Protein AF-A0A8T7GM22-F1 (afdb_monomer)

pLDDT: mean 92.5, std 7.76, range [63.28, 98.75]

Radius of gyration: 15.02 Å; Cα contacts (8 Å, |Δi|>4): 328; chains: 1; bounding box: 38×29×43 Å

Sequence (137 aa):
MEGIWYNELGSKMIIDSINDGQIIGNYETTVGSAQGLYTLSGRTEKNVKSQENQSIGWVVVWDNEITNNNCVTSWSGQLQEIEGEEVIHAYWMLTIETVPGSNWKSTLIGYDTFKRTIPTASVINKHVNSRSVSHPL

Foldseek 3Di:
DAAWKAWLLQKIWHFPDQDQQKTWTWIGGPDADQDDIWTKIWGKDNDDPDPFKIWIKIKTQSDDPPDHQQKMKIWTWMWGQDPNFTKTKTKMWIAHDDDPPCRVPRIDIDIIMMGPDGHDPVSNVVDVVPDDDRDHD

Structure (mmCIF, N/CA/C/O backbone):
data_AF-A0A8T7GM22-F1
#
_entry.id   AF-A0A8T7GM22-F1
#
loop_
_atom_site.group_PDB
_atom_site.id
_atom_site.type_symbol
_atom_site.label_atom_id
_atom_site.label_alt_id
_atom_site.label_comp_id
_atom_site.label_asym_id
_atom_site.label_entity_id
_atom_site.label_seq_id
_atom_site.pdbx_PDB_ins_code
_atom_site.Cartn_x
_atom_site.Cartn_y
_atom_site.Cartn_z
_atom_site.occupancy
_atom_site.B_iso_or_equiv
_atom_site.auth_seq_id
_atom_site.auth_comp_id
_atom_site.auth_asym_id
_atom_site.auth_atom_id
_atom_site.pdbx_PDB_model_num
ATOM 1 N N . MET A 1 1 ? -12.485 3.597 9.191 1.00 89.19 1 MET A N 1
ATOM 2 C CA . MET A 1 1 ? -11.609 3.245 8.046 1.00 89.19 1 MET A CA 1
ATOM 3 C C . MET A 1 1 ? -11.512 4.326 6.962 1.00 89.19 1 MET A C 1
ATOM 5 O O . MET A 1 1 ? -10.388 4.608 6.574 1.00 89.19 1 MET A O 1
ATOM 9 N N . GLU A 1 2 ? -12.596 4.951 6.477 1.00 95.56 2 GLU A N 1
ATOM 10 C CA . GLU A 1 2 ? -12.488 6.089 5.528 1.00 95.56 2 GLU A CA 1
ATOM 11 C C . GLU A 1 2 ? -11.578 7.216 6.053 1.00 95.56 2 GLU A C 1
ATOM 13 O O . GLU A 1 2 ? -11.359 7.342 7.268 1.00 95.56 2 GLU A O 1
ATOM 18 N N . GLY A 1 3 ? -11.022 8.012 5.138 1.00 97.25 3 GLY A N 1
ATOM 19 C CA . GLY A 1 3 ? -10.100 9.108 5.432 1.00 97.25 3 GLY A CA 1
ATOM 20 C C . GLY A 1 3 ? -8.633 8.779 5.149 1.00 97.25 3 GLY A C 1
ATOM 21 O O . GLY A 1 3 ? -8.307 7.845 4.417 1.00 97.25 3 GLY A O 1
ATOM 22 N N . ILE A 1 4 ? -7.740 9.584 5.728 1.00 98.12 4 ILE A N 1
ATOM 23 C CA . ILE A 1 4 ? -6.300 9.526 5.456 1.00 98.12 4 ILE A CA 1
ATOM 24 C C . ILE A 1 4 ? -5.602 8.583 6.440 1.00 98.12 4 ILE A C 1
ATOM 26 O O . ILE A 1 4 ? -5.920 8.544 7.634 1.00 98.12 4 ILE A O 1
ATOM 30 N N . TRP A 1 5 ? -4.630 7.855 5.909 1.00 98.19 5 TRP A N 1
ATOM 31 C CA . TRP A 1 5 ? -3.730 6.950 6.598 1.00 98.19 5 TRP A CA 1
ATOM 32 C C . TRP A 1 5 ? -2.299 7.203 6.137 1.00 98.19 5 TRP A C 1
ATOM 34 O O . TRP A 1 5 ? -2.064 7.452 4.959 1.00 98.19 5 TRP A O 1
ATOM 44 N N . TYR A 1 6 ? -1.343 7.095 7.048 1.00 97.38 6 TYR A N 1
ATOM 45 C CA . TYR A 1 6 ? 0.077 7.274 6.778 1.00 97.38 6 TYR A CA 1
ATOM 46 C C . TYR A 1 6 ? 0.824 6.005 7.151 1.00 97.38 6 TYR A C 1
ATOM 48 O O . TYR A 1 6 ? 0.654 5.535 8.277 1.00 97.38 6 TYR A O 1
ATOM 56 N N . ASN A 1 7 ? 1.649 5.469 6.250 1.00 95.50 7 ASN A N 1
ATOM 57 C CA . ASN A 1 7 ? 2.599 4.423 6.637 1.00 95.50 7 ASN A CA 1
ATOM 58 C C . ASN A 1 7 ? 3.826 5.016 7.342 1.00 95.50 7 ASN A C 1
ATOM 60 O O . ASN A 1 7 ? 4.018 6.233 7.381 1.00 95.50 7 ASN A O 1
ATOM 64 N N . GLU A 1 8 ? 4.694 4.157 7.871 1.00 93.31 8 GLU A N 1
ATOM 65 C CA . GLU A 1 8 ? 5.921 4.564 8.562 1.00 93.31 8 GLU A CA 1
ATOM 66 C C . GLU A 1 8 ? 6.936 5.303 7.669 1.00 93.31 8 GLU A C 1
ATOM 68 O O . GLU A 1 8 ? 7.852 5.943 8.189 1.00 93.31 8 GLU A O 1
ATOM 73 N N . LEU A 1 9 ? 6.774 5.232 6.342 1.00 91.88 9 LEU A N 1
ATOM 74 C CA . LEU A 1 9 ? 7.606 5.910 5.343 1.00 91.88 9 LEU A CA 1
ATOM 75 C C . LEU A 1 9 ? 7.069 7.306 4.981 1.00 91.88 9 LEU A C 1
ATOM 77 O O . LEU A 1 9 ? 7.700 8.021 4.206 1.00 91.88 9 LEU A O 1
ATOM 81 N N . GLY A 1 10 ? 5.913 7.699 5.527 1.00 92.06 10 GLY A N 1
ATOM 82 C CA . GLY A 1 10 ? 5.252 8.973 5.232 1.00 92.06 10 GLY A CA 1
ATOM 83 C C . GLY A 1 10 ? 4.362 8.961 3.986 1.00 92.06 10 GLY A C 1
ATOM 84 O O . GLY A 1 10 ? 3.771 9.992 3.663 1.00 92.06 10 GLY A O 1
ATOM 85 N N . SER A 1 11 ? 4.213 7.811 3.320 1.00 94.50 11 SER A N 1
ATOM 86 C CA . SER A 1 11 ? 3.262 7.652 2.214 1.00 94.50 11 SER A CA 1
ATOM 87 C C . SER A 1 11 ? 1.828 7.749 2.730 1.00 94.50 11 SER A C 1
ATOM 89 O O . SER A 1 11 ? 1.527 7.274 3.828 1.00 94.50 11 SER A O 1
ATOM 91 N N . LYS A 1 12 ? 0.944 8.350 1.933 1.00 96.62 12 LYS A N 1
ATOM 92 C CA . LYS A 1 12 ? -0.464 8.576 2.255 1.00 96.62 12 LYS A CA 1
ATOM 93 C C . LYS A 1 12 ? -1.359 7.616 1.487 1.00 96.62 12 LYS A C 1
ATOM 95 O O . LYS A 1 12 ? -1.358 7.594 0.261 1.00 96.62 12 LYS A O 1
ATOM 100 N N . MET A 1 13 ? -2.195 6.897 2.216 1.00 97.94 13 MET A N 1
ATOM 101 C CA . MET A 1 13 ? -3.349 6.188 1.684 1.00 97.94 13 MET A CA 1
ATOM 102 C C . MET A 1 13 ? -4.602 7.005 2.005 1.00 97.94 13 MET A C 1
ATOM 104 O O . MET A 1 13 ? -4.891 7.285 3.168 1.00 97.94 13 MET A O 1
ATOM 108 N N . ILE A 1 14 ? -5.342 7.397 0.976 1.00 98.38 14 ILE A N 1
ATOM 109 C CA . ILE A 1 14 ? -6.555 8.207 1.075 1.00 98.38 14 ILE A CA 1
ATOM 110 C C . ILE A 1 14 ? -7.718 7.308 0.673 1.00 98.38 14 ILE A C 1
ATOM 112 O O . ILE A 1 14 ? -7.850 6.956 -0.495 1.00 98.38 14 ILE A O 1
ATOM 116 N N . ILE A 1 15 ? -8.534 6.896 1.641 1.00 98.25 15 ILE A N 1
ATOM 117 C CA . ILE A 1 15 ? -9.737 6.103 1.379 1.00 98.25 15 ILE A CA 1
ATOM 118 C C . ILE A 1 15 ? -10.910 7.070 1.237 1.00 98.25 15 ILE A C 1
ATOM 120 O O . ILE A 1 15 ? -11.402 7.590 2.242 1.00 98.25 15 ILE A O 1
ATOM 124 N N . ASP A 1 16 ? -11.334 7.296 -0.006 1.00 98.00 16 ASP A N 1
ATOM 125 C CA . ASP A 1 16 ? -12.390 8.252 -0.353 1.00 98.00 16 ASP A CA 1
ATOM 126 C C . ASP A 1 16 ? -13.780 7.700 -0.036 1.00 98.00 16 ASP A C 1
ATOM 128 O O . ASP A 1 16 ? -14.653 8.438 0.414 1.00 98.00 16 ASP A O 1
ATOM 132 N N . SER A 1 17 ? -13.999 6.402 -0.272 1.00 96.88 17 SER A N 1
ATOM 133 C CA . SER A 1 17 ? -15.270 5.761 0.068 1.00 96.88 17 SER A CA 1
ATOM 134 C C . SER A 1 17 ? -15.153 4.259 0.297 1.00 96.88 17 SER A C 1
ATOM 136 O O . SER A 1 17 ? -14.317 3.577 -0.313 1.00 96.88 17 SER A O 1
ATOM 138 N N . ILE A 1 18 ? -16.039 3.743 1.151 1.00 95.88 18 ILE A N 1
ATOM 139 C CA . ILE A 1 18 ? -16.267 2.313 1.350 1.00 95.88 18 ILE A CA 1
ATOM 140 C C . ILE A 1 18 ? -17.738 1.980 1.097 1.00 95.88 18 ILE A C 1
ATOM 142 O O . ILE A 1 18 ? -18.599 2.203 1.944 1.00 95.88 18 ILE A O 1
ATOM 146 N N . ASN A 1 19 ? -18.027 1.371 -0.053 1.00 95.06 19 ASN A N 1
ATOM 147 C CA . ASN A 1 19 ? -19.389 1.014 -0.458 1.00 95.06 19 ASN A CA 1
ATOM 148 C C . ASN A 1 19 ? -19.507 -0.494 -0.662 1.00 95.06 19 ASN A C 1
ATOM 150 O O . ASN A 1 19 ? -18.824 -1.067 -1.503 1.00 95.06 19 ASN A O 1
ATOM 154 N N . ASP A 1 20 ? -20.364 -1.161 0.112 1.00 94.00 20 ASP A N 1
ATOM 155 C CA . ASP A 1 20 ? -20.558 -2.619 0.027 1.00 94.00 20 ASP A CA 1
ATOM 156 C C . ASP A 1 20 ? -19.241 -3.427 0.129 1.00 94.00 20 ASP A C 1
ATOM 158 O O . ASP A 1 20 ? -18.977 -4.384 -0.611 1.00 94.00 20 ASP A O 1
ATOM 162 N N . GLY A 1 21 ? -18.360 -2.978 1.028 1.00 94.31 21 GLY A N 1
ATOM 163 C CA . GLY A 1 21 ? -17.014 -3.520 1.209 1.00 94.31 21 GLY A CA 1
ATOM 164 C C . GLY A 1 21 ? -16.037 -3.194 0.075 1.00 94.31 21 GLY A C 1
ATOM 165 O O . GLY A 1 21 ? -14.927 -3.709 0.099 1.00 94.31 21 GLY A O 1
ATOM 166 N N . GLN A 1 22 ? -16.407 -2.390 -0.926 1.00 97.81 22 GLN A N 1
ATOM 167 C CA . GLN A 1 22 ? -15.497 -1.891 -1.959 1.00 97.81 22 GLN A CA 1
ATOM 168 C C . GLN A 1 22 ? -14.776 -0.658 -1.448 1.00 97.81 22 GLN A C 1
ATOM 170 O O . GLN A 1 22 ? -15.430 0.287 -1.026 1.00 97.81 22 GLN A O 1
ATOM 175 N N . ILE A 1 23 ? -13.451 -0.663 -1.533 1.00 98.19 23 ILE A N 1
ATOM 176 C CA . ILE A 1 23 ? -12.612 0.488 -1.217 1.00 98.19 23 ILE A CA 1
ATOM 177 C C . ILE A 1 23 ? -12.247 1.179 -2.525 1.00 98.19 23 ILE A C 1
ATOM 179 O O . ILE A 1 23 ? -11.748 0.534 -3.454 1.00 98.19 23 ILE A O 1
ATOM 183 N N . ILE A 1 24 ? -12.483 2.484 -2.575 1.00 98.38 24 ILE A N 1
ATOM 184 C CA . ILE A 1 24 ? -12.024 3.370 -3.643 1.00 98.38 24 ILE A CA 1
ATOM 185 C C . ILE A 1 24 ? -11.268 4.514 -2.985 1.00 98.38 24 ILE A C 1
ATOM 187 O O . ILE A 1 24 ? -11.7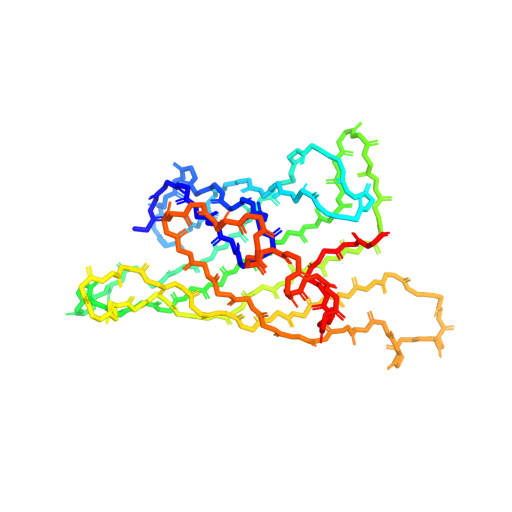12 5.066 -1.974 1.00 98.38 24 ILE A O 1
ATOM 191 N N . GLY A 1 25 ? -10.119 4.851 -3.550 1.00 98.38 25 GLY A N 1
ATOM 192 C CA . GLY A 1 25 ? -9.282 5.897 -3.011 1.00 98.38 25 GLY A CA 1
ATOM 193 C C . GLY A 1 25 ? -8.086 6.207 -3.886 1.00 98.38 25 GLY A C 1
ATOM 194 O O . GLY A 1 25 ? -8.015 5.824 -5.057 1.00 98.38 25 GLY A O 1
ATOM 195 N N . ASN A 1 26 ? -7.111 6.858 -3.269 1.00 98.06 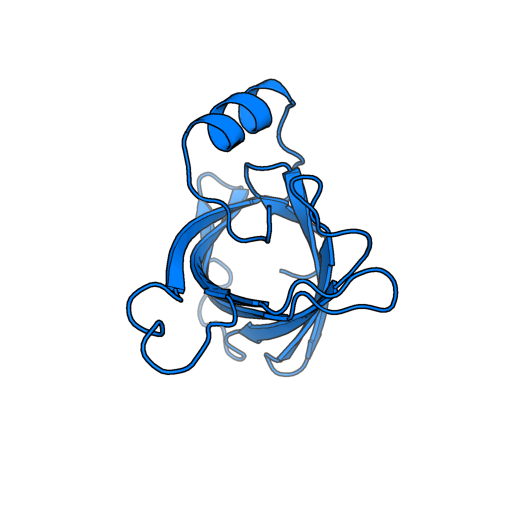26 ASN A N 1
ATOM 196 C CA . ASN A 1 26 ? -5.844 7.201 -3.882 1.00 98.06 26 ASN A CA 1
ATOM 197 C C . ASN A 1 26 ? -4.678 6.873 -2.947 1.00 98.06 26 ASN A C 1
ATOM 199 O O . ASN A 1 26 ? -4.823 6.818 -1.724 1.00 98.06 26 ASN A O 1
ATOM 203 N N . TYR A 1 27 ? -3.507 6.680 -3.532 1.00 97.69 27 TYR A N 1
ATOM 204 C CA . TYR A 1 27 ? -2.252 6.496 -2.827 1.00 97.69 27 TYR A CA 1
ATOM 205 C C . TYR A 1 27 ? -1.237 7.526 -3.322 1.00 97.69 27 TYR A C 1
ATOM 207 O O . TYR A 1 27 ? -1.092 7.740 -4.524 1.00 97.69 27 TYR A O 1
ATOM 215 N N . GLU A 1 28 ? -0.535 8.163 -2.395 1.00 95.50 28 GLU A N 1
ATOM 216 C CA . GLU A 1 28 ? 0.544 9.111 -2.657 1.00 95.50 28 GLU A CA 1
ATOM 217 C C . GLU A 1 28 ? 1.777 8.632 -1.901 1.00 95.50 28 GLU A C 1
ATOM 219 O O . GLU A 1 28 ? 1.720 8.431 -0.688 1.00 95.50 28 GLU A O 1
ATOM 224 N N . THR A 1 29 ? 2.905 8.468 -2.581 1.00 86.12 29 THR A N 1
ATOM 225 C CA . THR A 1 29 ? 4.170 8.207 -1.894 1.00 86.12 29 THR A CA 1
ATOM 226 C C . THR A 1 29 ? 5.034 9.459 -1.873 1.00 86.12 29 THR A C 1
ATOM 228 O O . THR A 1 29 ? 5.045 10.246 -2.815 1.00 86.12 29 THR A O 1
ATOM 231 N N . THR A 1 30 ? 5.739 9.665 -0.764 1.00 77.88 30 THR A N 1
ATOM 232 C CA . THR A 1 30 ? 6.684 10.775 -0.578 1.00 77.88 30 THR A CA 1
ATOM 233 C C . THR A 1 30 ? 8.134 10.351 -0.812 1.00 77.88 30 THR A C 1
ATOM 235 O O . THR A 1 30 ? 9.053 11.119 -0.532 1.00 77.88 30 THR A O 1
ATOM 238 N N . VAL A 1 31 ? 8.357 9.114 -1.255 1.00 70.81 31 VAL A N 1
ATOM 239 C CA . VAL A 1 31 ? 9.671 8.479 -1.384 1.00 70.81 31 VAL A CA 1
ATOM 240 C C . VAL A 1 31 ? 9.737 7.676 -2.687 1.00 70.81 31 VAL A C 1
ATOM 242 O O . VAL A 1 31 ? 8.748 7.093 -3.116 1.00 70.81 31 VAL A O 1
ATOM 245 N N . GLY A 1 32 ? 10.918 7.626 -3.304 1.00 72.31 32 GLY A N 1
ATOM 246 C CA . GLY A 1 32 ? 11.128 6.949 -4.588 1.00 72.31 32 GLY A CA 1
ATOM 247 C C . GLY A 1 32 ? 10.776 7.804 -5.809 1.00 72.31 32 GLY A C 1
ATOM 248 O O . GLY A 1 32 ? 10.757 9.035 -5.737 1.00 72.31 32 GLY A O 1
ATOM 249 N N . SER A 1 33 ? 10.541 7.141 -6.940 1.00 77.25 33 SER A N 1
ATOM 250 C CA . SER A 1 33 ? 10.365 7.754 -8.264 1.00 77.25 33 SER A CA 1
ATOM 251 C C . SER A 1 33 ? 8.911 8.086 -8.618 1.00 77.25 33 SER A C 1
ATOM 253 O O . SER A 1 33 ? 8.663 8.869 -9.537 1.00 77.25 33 SER A O 1
ATOM 255 N N . ALA A 1 34 ? 7.947 7.528 -7.884 1.00 83.62 34 ALA A N 1
ATOM 256 C CA . ALA A 1 34 ? 6.525 7.750 -8.104 1.00 83.62 34 ALA A CA 1
ATOM 257 C C . ALA A 1 34 ? 6.101 9.190 -7.762 1.00 83.62 34 ALA A C 1
ATOM 259 O O . ALA A 1 34 ? 6.351 9.681 -6.663 1.00 83.62 34 ALA A O 1
ATOM 260 N N . GLN A 1 35 ? 5.408 9.854 -8.697 1.00 87.00 35 GLN A N 1
ATOM 261 C CA . GLN A 1 35 ? 4.920 11.226 -8.520 1.00 87.00 35 GLN A CA 1
ATOM 262 C C . GLN A 1 35 ? 3.394 11.306 -8.613 1.00 87.00 35 GLN A C 1
ATOM 264 O O . GLN A 1 35 ? 2.781 10.652 -9.452 1.00 87.00 35 GLN A O 1
ATOM 269 N N . GLY A 1 36 ? 2.787 12.151 -7.778 1.00 92.25 36 GLY A N 1
ATOM 270 C CA . GLY A 1 36 ? 1.345 12.400 -7.776 1.00 92.25 36 GLY A CA 1
ATOM 271 C C . GLY A 1 36 ? 0.516 11.297 -7.117 1.00 92.25 36 GLY A C 1
ATOM 272 O O . GLY A 1 36 ? 1.010 10.509 -6.311 1.00 92.25 36 GLY A O 1
ATOM 273 N N . LEU A 1 37 ? -0.776 11.287 -7.450 1.00 95.94 37 LEU A N 1
ATOM 274 C CA . LEU A 1 37 ? -1.752 10.337 -6.925 1.00 95.94 37 LEU A CA 1
ATOM 275 C C . LEU A 1 37 ? -1.877 9.128 -7.850 1.00 95.94 37 LEU A C 1
ATOM 277 O O . LEU A 1 37 ? -1.930 9.272 -9.071 1.00 95.94 37 LEU A O 1
ATOM 281 N N . TYR A 1 38 ? -1.971 7.948 -7.251 1.00 97.94 38 TYR A N 1
ATOM 282 C CA . TYR A 1 38 ? -2.275 6.695 -7.932 1.00 97.94 38 TYR A CA 1
ATOM 283 C C . TYR A 1 38 ? -3.608 6.170 -7.444 1.00 97.94 38 TYR A C 1
ATOM 285 O O . TYR A 1 38 ? -3.887 6.202 -6.245 1.00 97.94 38 TYR A O 1
ATOM 293 N N . THR A 1 39 ? -4.427 5.653 -8.353 1.00 98.00 39 THR A N 1
ATOM 294 C CA . THR A 1 39 ? -5.700 5.052 -7.964 1.00 98.00 39 THR A CA 1
ATOM 295 C C . THR A 1 39 ? -5.460 3.834 -7.079 1.00 98.00 39 THR A C 1
ATOM 297 O O . THR A 1 39 ? -4.663 2.949 -7.395 1.00 98.00 39 THR A O 1
ATOM 300 N N . LEU A 1 40 ? -6.197 3.782 -5.976 1.00 98.25 40 LEU A N 1
ATOM 301 C CA . LEU A 1 40 ? -6.243 2.655 -5.064 1.00 98.25 40 LEU A CA 1
ATOM 302 C C . LEU A 1 40 ? -7.623 2.012 -5.149 1.00 98.25 40 LEU A C 1
ATOM 304 O O . LEU A 1 40 ? -8.652 2.681 -5.025 1.00 98.25 40 LEU A O 1
ATOM 308 N N . SER A 1 41 ? -7.648 0.692 -5.317 1.00 98.50 41 SER A N 1
ATOM 309 C CA . SER A 1 41 ? -8.884 -0.085 -5.256 1.00 98.50 41 SER A CA 1
ATOM 310 C C . SER A 1 41 ? -8.703 -1.314 -4.385 1.00 98.50 41 SER A C 1
ATOM 312 O O . SER A 1 41 ? -7.664 -1.972 -4.424 1.00 98.50 41 SER A O 1
ATOM 314 N N . GLY A 1 42 ? -9.710 -1.632 -3.581 1.00 98.38 42 GLY A N 1
ATOM 315 C CA . GLY A 1 42 ? -9.611 -2.725 -2.631 1.00 98.38 42 GLY A CA 1
ATOM 316 C C . GLY A 1 42 ? -10.945 -3.266 -2.160 1.00 98.38 42 GLY A C 1
ATOM 317 O O . GLY A 1 42 ? -12.021 -2.897 -2.644 1.00 98.38 42 GLY A O 1
ATOM 318 N N . ARG A 1 43 ? -10.860 -4.168 -1.189 1.00 98.06 43 ARG A N 1
ATOM 319 C CA . ARG A 1 43 ? -11.999 -4.779 -0.518 1.00 98.06 43 ARG A CA 1
ATOM 320 C C . ARG A 1 43 ? -11.765 -4.848 0.987 1.00 98.06 43 ARG A C 1
ATOM 322 O O . ARG A 1 43 ? -10.639 -4.989 1.457 1.00 98.06 43 ARG A O 1
ATOM 329 N N . THR A 1 44 ? -12.860 -4.797 1.726 1.00 95.88 44 THR A N 1
ATOM 330 C CA . THR A 1 44 ? -12.913 -5.037 3.166 1.00 95.88 44 THR A CA 1
ATOM 331 C C . THR A 1 44 ? -14.174 -5.825 3.515 1.00 95.88 44 THR A C 1
ATOM 333 O O . THR A 1 44 ? -15.086 -5.972 2.690 1.00 95.88 44 THR A O 1
ATOM 336 N N . GLU A 1 45 ? -14.235 -6.373 4.722 1.00 91.62 45 GLU A N 1
ATOM 337 C CA . GLU A 1 45 ? -15.390 -7.145 5.183 1.00 91.62 45 GLU A CA 1
ATOM 338 C C . GLU A 1 45 ? -16.637 -6.255 5.287 1.00 91.62 45 GLU A C 1
ATOM 340 O O . GLU A 1 45 ? -16.628 -5.232 5.961 1.00 91.62 45 GLU A O 1
ATOM 345 N N . LYS A 1 46 ? -17.743 -6.654 4.649 1.00 86.25 46 LYS A N 1
ATOM 346 C CA . LYS A 1 46 ? -19.018 -5.914 4.702 1.00 86.25 46 LYS A CA 1
ATOM 347 C C . LYS A 1 46 ? -19.708 -6.010 6.067 1.00 86.25 46 LYS A C 1
ATOM 349 O O . LYS A 1 46 ? -20.299 -5.048 6.541 1.00 86.25 46 LYS A O 1
ATOM 354 N N . ASN A 1 47 ? -19.677 -7.199 6.668 1.00 79.25 47 ASN A N 1
ATOM 355 C CA . ASN A 1 47 ? -20.462 -7.542 7.853 1.00 79.25 47 ASN A CA 1
ATOM 356 C C . ASN A 1 47 ? -19.532 -7.721 9.053 1.00 79.25 47 ASN A C 1
ATOM 358 O O . ASN A 1 47 ? -19.283 -8.845 9.497 1.00 79.25 47 ASN A O 1
ATOM 362 N N . VAL A 1 48 ? -18.982 -6.613 9.537 1.00 74.19 48 VAL A N 1
ATOM 363 C CA . VAL A 1 48 ? -18.041 -6.626 10.656 1.00 74.19 48 VAL A CA 1
ATOM 364 C C . VAL A 1 48 ? -18.780 -7.047 11.933 1.00 74.19 48 VAL A C 1
ATOM 366 O O . VAL A 1 48 ? -19.727 -6.387 12.355 1.00 74.19 48 VAL A O 1
ATOM 369 N N . LYS A 1 49 ? -18.376 -8.170 12.544 1.00 66.19 49 LYS A N 1
ATOM 370 C CA . LYS A 1 49 ? -19.005 -8.693 13.776 1.00 66.19 49 LYS A CA 1
ATOM 371 C C . LYS A 1 49 ? -18.625 -7.891 15.029 1.00 66.19 49 LYS A C 1
ATOM 373 O O . LYS A 1 49 ? -19.378 -7.896 15.996 1.00 66.19 49 LYS A O 1
ATOM 378 N N . SER A 1 50 ? -17.482 -7.208 14.996 1.00 65.50 50 SER A N 1
ATOM 379 C CA . SER A 1 50 ? -16.958 -6.329 16.048 1.00 65.50 50 SER A CA 1
ATOM 380 C C . SER A 1 50 ? -16.228 -5.159 15.401 1.00 65.50 50 SER A C 1
ATOM 382 O O . SER A 1 50 ? -15.319 -5.399 14.613 1.00 65.50 50 SER A O 1
ATOM 384 N N . GLN A 1 51 ? -16.566 -3.914 15.740 1.00 63.28 51 GLN A N 1
ATOM 385 C CA . GLN A 1 51 ? -15.964 -2.726 15.108 1.00 63.28 51 GLN A CA 1
ATOM 386 C C . GLN A 1 51 ? -14.436 -2.610 15.297 1.00 63.28 51 GLN A C 1
ATOM 388 O O . GLN A 1 51 ? -13.807 -1.803 14.627 1.00 63.28 51 GLN A O 1
ATOM 393 N N . GLU A 1 52 ? -13.849 -3.437 16.164 1.00 71.50 52 GLU A N 1
ATOM 394 C CA . GLU A 1 52 ? -12.445 -3.385 16.577 1.00 71.50 52 GLU A CA 1
ATOM 395 C C . GLU A 1 52 ? -11.465 -4.089 15.627 1.00 71.50 52 GLU A C 1
ATOM 397 O O . GLU A 1 52 ? -10.276 -3.794 15.675 1.00 71.50 52 GLU A O 1
ATOM 402 N N . ASN A 1 53 ? -11.918 -5.033 14.789 1.00 84.50 53 ASN A N 1
ATOM 403 C CA . ASN A 1 53 ? -11.034 -5.794 13.898 1.00 84.50 53 ASN A CA 1
ATOM 404 C C . ASN A 1 53 ? -11.696 -6.041 12.540 1.00 84.50 53 ASN A C 1
ATOM 406 O O . ASN A 1 53 ? -12.835 -6.510 12.487 1.00 84.50 53 ASN A O 1
ATOM 410 N N . GLN A 1 54 ? -10.979 -5.765 11.449 1.00 91.62 54 GLN A N 1
ATOM 411 C CA . GLN A 1 54 ? -11.507 -5.934 10.094 1.00 91.62 54 GLN A CA 1
ATOM 412 C C . GLN A 1 54 ? -10.409 -6.302 9.094 1.00 91.62 54 GLN A C 1
ATOM 414 O O . GLN A 1 54 ? -9.3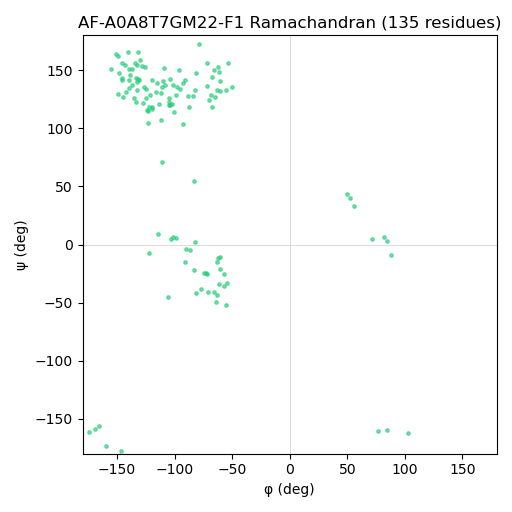98 -5.606 8.996 1.00 91.62 54 GLN A O 1
ATOM 419 N N . SER A 1 55 ? -10.623 -7.357 8.306 1.00 95.25 55 SER A N 1
ATOM 420 C CA . SER A 1 55 ? -9.707 -7.719 7.214 1.00 95.25 55 SER A CA 1
ATOM 421 C C . SER A 1 55 ? -9.821 -6.727 6.058 1.00 95.25 55 SER A C 1
ATOM 423 O O . SER A 1 55 ? -10.926 -6.380 5.638 1.00 95.25 55 SER A O 1
ATOM 425 N N . ILE A 1 56 ? -8.683 -6.310 5.507 1.00 97.19 56 ILE A N 1
ATOM 426 C CA . ILE A 1 56 ? -8.596 -5.313 4.437 1.00 97.19 56 ILE A CA 1
ATOM 427 C C . ILE A 1 56 ? -7.528 -5.714 3.414 1.00 97.19 56 ILE A C 1
ATOM 429 O O . ILE A 1 56 ? -6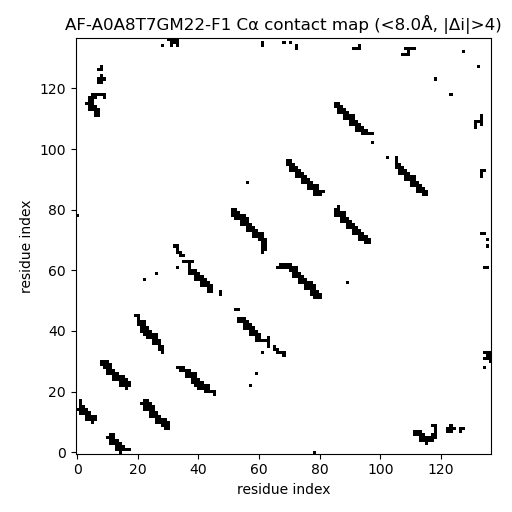.455 -6.201 3.770 1.00 97.19 56 ILE A O 1
ATOM 433 N N . GLY A 1 57 ? -7.795 -5.477 2.132 1.00 98.50 57 GLY A N 1
ATOM 434 C CA . GLY A 1 57 ? -6.783 -5.580 1.086 1.00 98.50 57 GLY A CA 1
ATOM 435 C C . GLY A 1 57 ? -7.030 -4.594 -0.044 1.00 98.50 57 GLY A C 1
ATOM 436 O O . GLY A 1 57 ? -8.177 -4.263 -0.350 1.00 98.50 57 GLY A O 1
ATOM 437 N N . TRP A 1 58 ? -5.961 -4.109 -0.664 1.00 98.75 58 TRP A N 1
ATOM 438 C CA . TRP A 1 58 ? -6.035 -3.151 -1.765 1.00 98.75 58 TRP A CA 1
ATOM 439 C C . TRP A 1 58 ? -4.858 -3.298 -2.721 1.00 98.75 58 TRP A C 1
ATOM 441 O O . TRP A 1 58 ? -3.850 -3.932 -2.409 1.00 98.75 58 TRP A O 1
ATOM 451 N N . VAL A 1 59 ? -5.006 -2.713 -3.904 1.00 98.75 59 VAL A N 1
ATOM 452 C CA . VAL A 1 59 ? -4.024 -2.729 -4.983 1.00 98.75 59 VAL A CA 1
ATOM 453 C C . VAL A 1 59 ? -3.816 -1.310 -5.492 1.00 98.75 59 VAL A C 1
ATOM 455 O O . VAL A 1 59 ? -4.769 -0.535 -5.603 1.00 98.75 59 VAL A O 1
ATOM 458 N N . VAL A 1 60 ? -2.563 -1.000 -5.814 1.00 98.44 60 VAL A N 1
ATOM 459 C CA . VAL A 1 60 ? -2.141 0.211 -6.519 1.00 98.44 60 VAL A CA 1
ATOM 460 C C . VAL A 1 60 ? -1.293 -0.221 -7.708 1.00 98.44 60 VAL A C 1
ATOM 462 O O . VAL A 1 60 ? -0.279 -0.900 -7.540 1.00 98.44 60 VAL A O 1
ATOM 465 N N . VAL A 1 61 ? -1.716 0.160 -8.912 1.00 98.00 61 VAL A N 1
ATOM 466 C CA . VAL A 1 61 ? -0.870 0.092 -10.109 1.00 98.00 61 VAL A CA 1
ATOM 467 C C . VAL A 1 61 ? -0.112 1.410 -10.185 1.00 98.00 61 VAL A C 1
ATOM 469 O O . VAL A 1 61 ? -0.726 2.473 -10.107 1.00 98.00 61 VAL A O 1
ATOM 472 N N . TRP A 1 62 ? 1.212 1.353 -10.312 1.00 96.88 62 TRP A N 1
ATOM 473 C CA . TRP A 1 62 ? 2.073 2.537 -10.315 1.00 96.88 62 TRP A CA 1
ATOM 474 C C . TRP A 1 62 ? 2.148 3.182 -11.700 1.00 96.88 62 TRP A C 1
ATOM 476 O O . TRP A 1 62 ? 3.229 3.389 -12.253 1.00 96.88 62 TRP A O 1
ATOM 486 N N . ASP A 1 63 ? 0.973 3.485 -12.240 1.00 96.12 63 ASP A N 1
ATOM 487 C CA . ASP A 1 63 ? 0.741 4.135 -13.523 1.00 96.12 63 ASP A CA 1
ATOM 488 C C . ASP A 1 63 ? -0.292 5.250 -13.329 1.00 96.12 63 ASP A C 1
ATOM 490 O O . ASP A 1 63 ? -1.391 5.015 -12.817 1.00 96.12 63 ASP A O 1
ATOM 494 N N . ASN A 1 64 ? 0.084 6.475 -13.676 1.00 95.25 64 ASN A N 1
ATOM 495 C CA . ASN A 1 64 ? -0.798 7.633 -13.679 1.00 95.25 64 ASN A CA 1
ATOM 496 C C . ASN A 1 64 ? -0.401 8.598 -14.808 1.00 95.25 64 ASN A C 1
ATOM 498 O O . ASN A 1 64 ? 0.541 8.363 -15.559 1.00 95.25 64 ASN A O 1
ATOM 502 N N . GLU A 1 65 ? -1.094 9.732 -14.896 1.00 94.25 65 GLU A N 1
ATOM 503 C CA . GLU A 1 65 ? -0.864 10.750 -15.934 1.00 94.25 65 GLU A CA 1
ATOM 504 C C . GLU A 1 65 ? 0.543 11.394 -15.900 1.00 94.25 65 GLU A C 1
ATOM 506 O O . GLU A 1 65 ? 0.909 12.122 -16.821 1.00 94.25 65 GLU A O 1
ATOM 511 N N . ILE A 1 66 ? 1.326 11.179 -14.834 1.00 92.94 66 ILE A N 1
ATOM 512 C CA . ILE A 1 66 ? 2.643 11.799 -14.619 1.00 92.94 66 ILE A CA 1
ATOM 513 C C . ILE A 1 66 ? 3.772 10.789 -14.848 1.00 92.94 66 ILE A C 1
ATOM 515 O O . ILE A 1 66 ? 4.775 11.109 -15.488 1.00 92.94 66 ILE A O 1
ATOM 519 N N . THR A 1 67 ? 3.634 9.578 -14.312 1.00 93.00 67 THR A N 1
ATOM 520 C CA . THR A 1 67 ? 4.674 8.548 -14.314 1.00 93.00 67 THR A CA 1
ATOM 521 C C . THR A 1 67 ? 4.076 7.153 -14.434 1.00 93.00 67 THR A C 1
ATOM 523 O O . THR A 1 67 ? 3.079 6.837 -13.788 1.00 93.00 67 THR A O 1
ATOM 526 N N . ASN A 1 68 ? 4.775 6.290 -15.173 1.00 93.62 68 ASN A N 1
ATOM 527 C CA . ASN A 1 68 ? 4.522 4.857 -15.216 1.00 93.62 68 ASN A CA 1
ATOM 528 C C . ASN A 1 68 ? 5.792 4.104 -14.803 1.00 93.62 68 ASN A C 1
ATOM 530 O O . ASN A 1 68 ? 6.835 4.222 -15.449 1.00 93.62 68 ASN A O 1
ATOM 534 N N . ASN A 1 69 ? 5.698 3.343 -13.713 1.00 93.06 69 ASN A N 1
ATOM 535 C CA . ASN A 1 69 ? 6.812 2.596 -13.130 1.00 93.06 69 ASN A CA 1
ATOM 536 C C . ASN A 1 69 ? 6.778 1.097 -13.471 1.00 93.06 69 ASN A C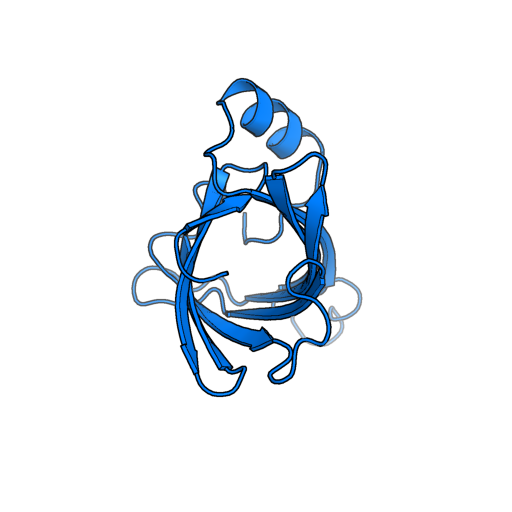 1
ATOM 538 O O . ASN A 1 69 ? 7.593 0.335 -12.949 1.00 93.06 69 ASN A O 1
ATOM 542 N N . ASN A 1 70 ? 5.851 0.672 -14.339 1.00 95.88 70 ASN A N 1
ATOM 543 C CA . ASN A 1 70 ? 5.679 -0.708 -14.798 1.00 95.88 70 ASN A CA 1
ATOM 544 C C . ASN A 1 70 ? 5.632 -1.713 -13.636 1.00 95.88 70 ASN A C 1
ATOM 546 O O . ASN A 1 70 ? 6.291 -2.754 -13.647 1.00 95.88 70 ASN A O 1
ATOM 550 N N . CYS A 1 71 ? 4.903 -1.375 -12.574 1.00 96.50 71 CYS A N 1
ATOM 551 C CA . CYS A 1 71 ? 4.801 -2.225 -11.399 1.00 96.50 71 CYS A CA 1
ATOM 552 C C . CYS A 1 71 ? 3.455 -2.073 -10.690 1.00 96.50 71 CYS A C 1
ATOM 554 O O . CYS A 1 71 ? 2.707 -1.114 -10.891 1.00 96.50 71 CYS A O 1
ATOM 556 N N . VAL A 1 72 ? 3.139 -3.053 -9.850 1.00 98.19 72 VAL A N 1
ATOM 557 C CA . VAL A 1 72 ? 1.905 -3.109 -9.066 1.00 98.19 72 VAL A CA 1
ATOM 558 C C . VAL A 1 72 ? 2.224 -3.568 -7.654 1.00 98.19 72 VAL A C 1
ATOM 560 O O . VAL A 1 72 ? 2.988 -4.519 -7.469 1.00 98.19 72 VAL A O 1
ATOM 563 N N . THR A 1 73 ? 1.609 -2.925 -6.666 1.00 98.50 73 THR A N 1
ATOM 564 C CA . THR A 1 73 ? 1.663 -3.378 -5.277 1.00 98.50 73 THR A CA 1
ATOM 565 C C . THR A 1 73 ? 0.280 -3.769 -4.797 1.00 98.50 73 THR A C 1
ATOM 567 O O . THR A 1 73 ? -0.680 -3.013 -4.944 1.00 98.50 73 THR A O 1
ATOM 570 N N . SER A 1 74 ? 0.180 -4.947 -4.189 1.00 98.69 74 SER A N 1
ATOM 571 C CA . SER A 1 74 ? -0.994 -5.363 -3.425 1.00 98.69 74 SER A CA 1
ATOM 572 C C . SER A 1 74 ? -0.656 -5.429 -1.944 1.00 98.69 74 SER A C 1
ATOM 574 O O . SER A 1 74 ? 0.363 -6.024 -1.588 1.00 98.69 74 SER A O 1
ATOM 576 N N . TRP A 1 75 ? -1.534 -4.905 -1.097 1.00 98.75 75 TRP A N 1
ATOM 577 C CA . TRP A 1 75 ? -1.475 -5.047 0.353 1.00 98.75 75 TRP A CA 1
ATOM 578 C C . TRP A 1 75 ? -2.607 -5.953 0.829 1.00 98.75 75 TRP A C 1
ATOM 580 O O . TRP A 1 75 ? -3.737 -5.870 0.343 1.00 98.75 75 TRP A O 1
ATOM 590 N N . SER A 1 76 ? -2.303 -6.797 1.809 1.00 98.62 76 SER A N 1
ATOM 591 C CA . SER A 1 76 ? -3.258 -7.657 2.502 1.00 98.62 76 SER A CA 1
ATOM 592 C C . SER A 1 76 ? -2.987 -7.588 3.997 1.00 98.62 76 SER A C 1
ATOM 594 O O . SER A 1 76 ? -1.861 -7.819 4.445 1.00 98.62 76 SER A O 1
ATOM 596 N N . GLY A 1 77 ? -4.012 -7.274 4.777 1.00 97.62 77 GLY A N 1
ATOM 597 C CA . GLY A 1 77 ? -3.843 -6.986 6.189 1.00 97.62 77 GLY A CA 1
ATOM 598 C C . GLY A 1 77 ? -5.144 -6.895 6.963 1.00 97.62 77 GLY A C 1
ATOM 599 O O . GLY A 1 77 ? -6.184 -7.419 6.561 1.00 97.62 77 GLY A O 1
ATOM 600 N N . GLN A 1 78 ? -5.058 -6.214 8.098 1.00 95.75 78 GLN A N 1
ATOM 601 C CA . GLN A 1 78 ? -6.170 -6.013 9.014 1.00 95.75 78 GLN A CA 1
ATOM 602 C C . GLN A 1 78 ? -6.077 -4.646 9.690 1.00 95.75 78 GLN A C 1
ATOM 604 O O . GLN A 1 78 ? -4.988 -4.186 10.038 1.00 95.75 78 GLN A O 1
ATOM 609 N N . LEU A 1 79 ? -7.235 -4.018 9.867 1.00 94.94 79 LEU A N 1
ATOM 610 C CA . LEU A 1 79 ? -7.456 -2.911 10.788 1.00 94.94 79 LEU A CA 1
ATOM 611 C C . LEU A 1 79 ? -7.689 -3.485 12.183 1.00 94.94 79 LEU A C 1
ATOM 613 O O . LEU A 1 79 ? -8.495 -4.405 12.322 1.00 94.94 79 LEU A O 1
ATOM 617 N N . GLN A 1 80 ? -7.014 -2.930 13.183 1.00 94.00 80 GLN A N 1
ATOM 618 C CA . GLN A 1 80 ? -7.157 -3.295 14.589 1.00 94.00 80 GLN A CA 1
ATOM 619 C C . GLN A 1 80 ? -7.130 -2.045 15.471 1.00 94.00 80 GLN A C 1
ATOM 621 O O . GLN A 1 80 ? -6.459 -1.067 15.137 1.00 94.00 80 GLN A O 1
ATOM 626 N N . GLU A 1 81 ? -7.808 -2.093 16.614 1.00 91.81 81 GLU A N 1
ATOM 627 C CA . GLU A 1 81 ? -7.589 -1.134 17.698 1.00 91.81 81 GLU A CA 1
ATOM 628 C C . GLU A 1 81 ? -6.458 -1.629 18.613 1.00 91.81 81 GLU A C 1
ATOM 630 O O . GLU A 1 81 ? -6.543 -2.704 19.210 1.00 91.81 81 GLU A O 1
ATOM 635 N N . ILE A 1 82 ? -5.376 -0.855 18.712 1.00 90.94 82 ILE A N 1
ATOM 636 C CA . ILE A 1 82 ? -4.209 -1.161 19.545 1.00 90.94 82 ILE A CA 1
ATOM 637 C C . ILE A 1 82 ? -4.001 0.016 20.493 1.00 90.94 82 ILE A C 1
ATOM 639 O O . ILE A 1 82 ? -3.712 1.122 20.049 1.00 90.94 82 ILE A O 1
ATOM 643 N N . GLU A 1 83 ? -4.158 -0.220 21.798 1.00 90.44 83 GLU A N 1
ATOM 644 C CA . GLU A 1 83 ? -3.982 0.806 22.844 1.00 90.44 83 GLU A CA 1
ATOM 645 C C . GLU A 1 83 ? -4.859 2.062 22.634 1.00 90.44 83 GLU A C 1
ATOM 647 O O . GLU A 1 83 ? -4.471 3.174 22.983 1.00 90.44 83 GLU A O 1
ATOM 652 N N . GLY A 1 84 ? -6.062 1.884 22.074 1.00 89.69 84 GLY A N 1
ATOM 653 C CA . GLY A 1 84 ? -7.000 2.972 21.774 1.00 89.69 84 GLY A CA 1
ATOM 654 C C . GLY A 1 84 ? -6.718 3.720 20.465 1.00 89.69 84 GLY A C 1
ATOM 655 O O . GLY A 1 84 ? -7.373 4.723 20.186 1.00 89.69 84 GLY A O 1
ATOM 656 N N . GLU A 1 85 ? -5.761 3.257 19.653 1.00 92.00 85 GLU A N 1
ATOM 657 C CA . GLU A 1 85 ? -5.489 3.791 18.315 1.00 92.00 85 GLU A CA 1
ATOM 658 C C . GLU A 1 85 ? -5.925 2.811 17.218 1.00 92.00 85 GLU A C 1
ATOM 660 O O . GLU A 1 85 ? -5.623 1.620 17.276 1.00 92.00 85 GLU A O 1
ATOM 665 N N . GLU A 1 86 ? -6.563 3.322 16.160 1.00 93.69 86 GLU A N 1
ATOM 666 C CA . GLU A 1 86 ? -6.768 2.548 14.934 1.00 93.69 86 GLU A CA 1
ATOM 667 C C . GLU A 1 86 ? -5.424 2.342 14.201 1.00 93.69 86 GLU A C 1
ATOM 669 O O . GLU A 1 86 ? -4.745 3.309 13.829 1.00 93.69 86 GLU A O 1
ATOM 674 N N . VAL A 1 87 ? -5.064 1.087 13.925 1.00 96.62 87 VAL A N 1
ATOM 675 C CA . VAL A 1 87 ? -3.837 0.708 13.210 1.00 96.62 87 VAL A CA 1
ATOM 676 C C . VAL A 1 87 ? -4.158 -0.305 12.117 1.00 96.62 87 VAL A C 1
ATOM 678 O O . VAL A 1 87 ? -4.840 -1.297 12.363 1.00 96.62 87 VAL A O 1
ATOM 681 N N . ILE A 1 88 ? -3.636 -0.090 10.908 1.00 97.50 88 ILE A N 1
ATOM 682 C CA . ILE A 1 88 ? -3.668 -1.103 9.846 1.00 97.50 88 ILE A CA 1
ATOM 683 C C . ILE A 1 88 ? -2.281 -1.720 9.721 1.00 97.50 88 ILE A C 1
ATOM 685 O O . ILE A 1 88 ? -1.317 -1.035 9.381 1.00 97.50 88 ILE A O 1
ATOM 689 N N . HIS A 1 89 ? -2.190 -3.028 9.934 1.00 97.56 89 HIS A N 1
ATOM 690 C CA . HIS A 1 89 ? -0.996 -3.806 9.619 1.00 97.56 89 HIS A CA 1
ATOM 691 C C . HIS A 1 89 ? -1.248 -4.614 8.353 1.00 97.56 89 HIS A C 1
ATOM 693 O O . HIS A 1 89 ? -2.193 -5.405 8.305 1.00 97.56 89 HIS A O 1
ATOM 699 N N . ALA A 1 90 ? -0.407 -4.429 7.335 1.00 98.25 90 ALA A N 1
ATOM 700 C CA . ALA A 1 90 ? -0.553 -5.123 6.064 1.00 98.25 90 ALA A CA 1
ATOM 701 C C . ALA A 1 90 ? 0.793 -5.581 5.507 1.00 98.25 90 ALA A C 1
ATOM 703 O O . ALA A 1 90 ? 1.754 -4.814 5.452 1.00 98.25 90 ALA A O 1
ATOM 704 N N . TYR A 1 91 ? 0.835 -6.828 5.047 1.00 98.31 91 TYR A N 1
ATOM 705 C CA . TYR A 1 91 ? 1.919 -7.314 4.204 1.00 98.31 91 TYR A CA 1
ATOM 706 C C . TYR A 1 91 ? 1.669 -6.879 2.770 1.00 98.31 91 TYR A C 1
ATOM 708 O O . TYR A 1 91 ? 0.518 -6.799 2.334 1.00 98.31 91 TYR A O 1
ATOM 716 N N . TRP A 1 92 ? 2.742 -6.625 2.032 1.00 98.31 92 TRP A N 1
ATOM 717 C CA . TRP A 1 92 ? 2.663 -6.219 0.639 1.00 98.31 92 TRP A CA 1
ATOM 718 C C . TRP A 1 92 ? 3.495 -7.111 -0.272 1.00 98.31 92 TRP A C 1
ATOM 720 O O . TRP A 1 92 ? 4.505 -7.687 0.135 1.00 98.31 92 TRP A O 1
ATOM 730 N N . MET A 1 93 ? 3.056 -7.187 -1.526 1.00 98.38 93 MET A N 1
ATOM 731 C CA . MET A 1 93 ? 3.792 -7.764 -2.645 1.00 98.38 93 MET A CA 1
ATOM 732 C C . MET A 1 93 ? 3.901 -6.701 -3.735 1.00 98.38 93 MET A C 1
ATOM 734 O O . MET A 1 93 ? 2.877 -6.296 -4.282 1.00 98.38 93 MET A O 1
ATOM 738 N N . LEU A 1 94 ? 5.119 -6.258 -4.045 1.00 97.62 94 LEU A N 1
ATOM 739 C CA . LEU A 1 94 ? 5.415 -5.353 -5.158 1.00 97.62 94 LEU A CA 1
ATOM 740 C C . LEU A 1 94 ? 5.962 -6.197 -6.302 1.00 97.62 94 LEU A C 1
ATOM 742 O O . LEU A 1 94 ? 7.040 -6.774 -6.176 1.00 97.62 94 LEU A O 1
ATOM 746 N N . THR A 1 95 ? 5.226 -6.279 -7.405 1.00 98.00 95 THR A N 1
ATOM 747 C CA . THR A 1 95 ? 5.678 -6.963 -8.618 1.00 98.00 95 THR A CA 1
ATOM 748 C C . THR A 1 95 ? 6.075 -5.936 -9.662 1.00 98.00 95 THR A C 1
ATOM 750 O O . THR A 1 95 ? 5.254 -5.120 -10.076 1.00 98.00 95 THR A O 1
ATOM 753 N N . ILE A 1 96 ? 7.336 -5.988 -10.075 1.00 96.75 96 ILE A N 1
ATOM 754 C CA . ILE A 1 96 ? 7.921 -5.142 -11.113 1.00 96.75 96 ILE A CA 1
ATOM 755 C C . ILE A 1 96 ? 7.930 -5.934 -12.418 1.00 96.75 96 ILE A C 1
ATOM 757 O O . ILE A 1 96 ? 8.282 -7.116 -12.421 1.00 96.75 96 ILE A O 1
ATOM 761 N N . GLU A 1 97 ? 7.538 -5.302 -13.521 1.00 97.06 97 GLU A N 1
ATOM 762 C CA . GLU A 1 97 ? 7.593 -5.912 -14.845 1.00 97.06 97 GLU A CA 1
ATOM 763 C C . GLU A 1 97 ? 9.018 -6.391 -15.158 1.00 97.06 97 GLU A C 1
ATOM 765 O O . GLU A 1 97 ? 10.010 -5.684 -14.967 1.00 97.06 97 GLU A O 1
ATOM 770 N N . THR A 1 98 ? 9.129 -7.625 -15.651 1.00 96.88 98 THR A N 1
ATOM 771 C CA . THR A 1 98 ? 10.403 -8.195 -16.087 1.00 96.88 98 THR A CA 1
ATOM 772 C C . THR A 1 98 ? 10.262 -8.848 -17.448 1.00 96.88 98 THR A C 1
ATOM 774 O O . THR A 1 98 ? 9.202 -9.359 -17.799 1.00 96.88 98 THR A O 1
ATOM 777 N N . VAL A 1 99 ? 11.371 -8.922 -18.181 1.00 96.81 99 VAL A N 1
ATOM 778 C CA . VAL A 1 99 ? 11.443 -9.711 -19.414 1.00 96.81 99 VAL A CA 1
ATOM 779 C C . VAL A 1 99 ? 11.210 -11.209 -19.141 1.00 96.81 99 VAL A C 1
ATOM 781 O O . VAL A 1 99 ? 11.558 -11.699 -18.056 1.00 96.81 99 VAL A O 1
ATOM 784 N N . PRO A 1 100 ? 10.696 -11.977 -20.124 1.00 96.69 100 PRO A N 1
ATOM 785 C CA . PRO A 1 100 ? 10.532 -13.422 -19.993 1.00 96.69 100 PRO A CA 1
ATOM 786 C C . PRO A 1 100 ? 11.810 -14.121 -19.507 1.00 96.69 100 PRO A C 1
ATOM 788 O O . PRO A 1 100 ? 12.914 -13.824 -19.958 1.00 96.69 100 PRO A O 1
ATOM 791 N N . GLY A 1 101 ? 11.663 -15.048 -18.558 1.00 95.81 101 GLY A N 1
ATOM 792 C CA . GLY A 1 101 ? 12.784 -15.753 -17.918 1.00 95.81 101 GLY A CA 1
ATOM 793 C C . GLY A 1 101 ? 13.368 -15.051 -16.685 1.00 95.81 101 GLY A C 1
ATOM 794 O O . GLY A 1 101 ? 14.135 -15.666 -15.948 1.00 95.81 101 GLY A O 1
ATOM 795 N N . SER A 1 102 ? 12.969 -13.806 -16.399 1.00 97.06 102 SER A N 1
ATOM 796 C CA . SER A 1 102 ? 13.373 -13.068 -15.189 1.00 97.06 102 SER A CA 1
ATOM 797 C C . SER A 1 102 ? 12.297 -12.997 -14.097 1.00 97.06 102 SER A C 1
ATOM 799 O O . SER A 1 102 ? 12.539 -12.392 -13.057 1.00 97.06 102 SER A O 1
ATOM 801 N N . ASN A 1 103 ? 11.155 -13.671 -14.274 1.00 95.75 103 ASN A N 1
ATOM 802 C CA . ASN A 1 103 ? 10.021 -13.643 -13.334 1.00 95.75 103 ASN A CA 1
ATOM 803 C C . ASN A 1 103 ? 10.393 -14.072 -11.902 1.00 95.75 103 ASN A C 1
ATOM 805 O O . ASN A 1 103 ? 9.757 -13.672 -10.940 1.00 95.75 103 ASN A O 1
ATOM 809 N N . TRP A 1 104 ? 11.440 -14.884 -11.734 1.00 96.31 104 TRP A N 1
ATOM 810 C CA . TRP A 1 104 ? 11.871 -15.372 -10.420 1.00 96.31 104 TRP A CA 1
ATOM 811 C C . TRP A 1 104 ? 12.284 -14.252 -9.448 1.00 96.31 104 TRP A C 1
ATOM 813 O O . TRP A 1 104 ? 12.288 -14.472 -8.240 1.00 96.31 104 TRP A O 1
ATOM 823 N N . LYS A 1 105 ? 12.634 -13.067 -9.967 1.00 95.31 105 LYS A N 1
ATOM 824 C CA . LYS A 1 105 ? 13.046 -11.887 -9.189 1.00 95.31 105 LYS A CA 1
ATOM 825 C C . LYS A 1 105 ? 12.066 -10.713 -9.293 1.00 95.31 105 LYS A C 1
ATOM 827 O O . LYS A 1 105 ? 12.415 -9.614 -8.875 1.00 95.31 105 LYS A O 1
ATOM 832 N N . SER A 1 106 ? 10.888 -10.905 -9.894 1.00 96.50 106 SER A N 1
ATOM 833 C CA . SER A 1 106 ? 9.956 -9.799 -10.163 1.00 96.50 106 SER A CA 1
ATOM 834 C C . SER A 1 106 ? 9.265 -9.275 -8.909 1.00 96.50 106 SER A C 1
ATOM 836 O O . SER A 1 106 ? 8.812 -8.136 -8.905 1.00 96.50 106 SER A O 1
ATOM 838 N N . THR A 1 107 ? 9.149 -10.097 -7.864 1.00 97.31 107 THR A N 1
ATOM 839 C CA . THR A 1 107 ? 8.302 -9.792 -6.710 1.00 97.31 107 THR A CA 1
ATOM 840 C C . THR A 1 107 ? 9.124 -9.574 -5.448 1.00 97.31 107 THR A C 1
ATOM 842 O O .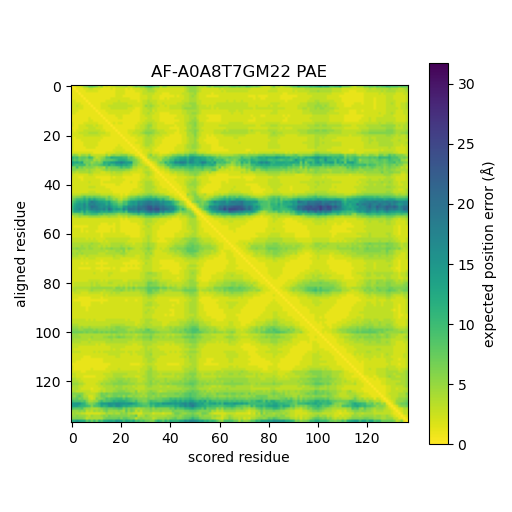 THR A 1 107 ? 9.834 -10.464 -4.983 1.00 97.31 107 THR A O 1
ATOM 845 N N . LEU A 1 108 ? 8.977 -8.384 -4.875 1.00 96.06 108 LEU A N 1
ATOM 846 C CA . LEU A 1 108 ? 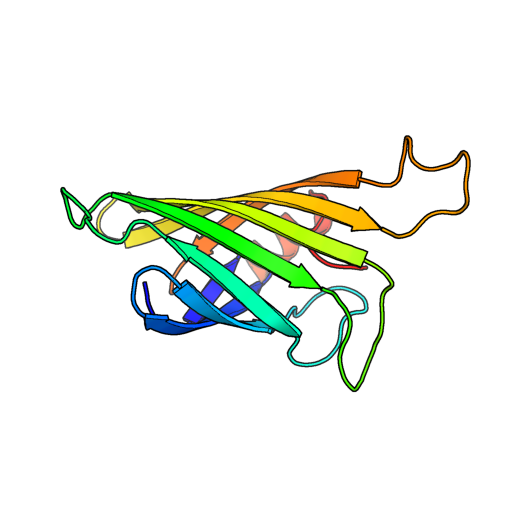9.455 -8.021 -3.549 1.00 96.06 108 LEU A CA 1
ATOM 847 C C . LEU A 1 108 ? 8.316 -8.185 -2.539 1.00 96.06 108 LEU A C 1
ATOM 849 O O . LEU A 1 108 ? 7.145 -8.018 -2.884 1.00 96.06 108 LEU A O 1
ATOM 853 N N . ILE A 1 109 ? 8.661 -8.502 -1.293 1.00 96.38 109 ILE A N 1
ATOM 854 C CA . ILE A 1 109 ? 7.701 -8.697 -0.203 1.00 96.38 109 ILE A CA 1
ATOM 855 C C . ILE A 1 109 ? 8.166 -7.905 1.013 1.00 96.38 109 ILE A C 1
ATOM 857 O O . ILE A 1 109 ? 9.357 -7.871 1.327 1.00 96.38 109 ILE A O 1
ATOM 861 N N . GLY A 1 110 ? 7.215 -7.323 1.729 1.00 96.00 110 GLY A N 1
ATOM 862 C CA . GLY A 1 110 ? 7.460 -6.664 3.002 1.00 96.00 110 GLY A CA 1
ATOM 863 C C . GLY A 1 110 ? 6.158 -6.412 3.741 1.00 96.00 110 GLY A C 1
ATOM 864 O O . GLY A 1 110 ? 5.165 -7.110 3.531 1.00 96.00 110 GLY A O 1
ATOM 865 N N . TYR A 1 111 ? 6.171 -5.427 4.627 1.00 96.56 111 TYR A N 1
ATOM 866 C CA . TYR A 1 111 ? 4.986 -4.979 5.340 1.00 96.56 111 TYR A CA 1
ATOM 867 C C . TYR A 1 111 ? 5.052 -3.476 5.581 1.00 96.56 111 TYR A C 1
ATOM 869 O O . TYR A 1 111 ? 6.146 -2.916 5.625 1.00 96.56 111 TYR A O 1
ATOM 877 N N . ASP A 1 112 ? 3.883 -2.874 5.766 1.00 97.06 112 ASP A N 1
ATOM 878 C CA . ASP A 1 112 ? 3.701 -1.486 6.177 1.00 97.06 112 ASP A CA 1
ATOM 879 C C . ASP A 1 112 ? 2.758 -1.444 7.389 1.00 97.06 112 ASP A C 1
ATOM 881 O O . ASP A 1 112 ? 1.904 -2.321 7.587 1.00 97.06 112 ASP A O 1
ATOM 885 N N . THR A 1 113 ? 2.903 -0.408 8.208 1.00 96.75 113 THR A N 1
ATOM 886 C CA . THR A 1 113 ? 1.988 -0.089 9.308 1.00 96.75 113 THR A CA 1
ATOM 887 C C . THR A 1 113 ? 1.399 1.287 9.089 1.00 96.75 113 THR A C 1
ATOM 889 O O . THR A 1 113 ? 2.118 2.283 9.132 1.00 96.75 113 THR A O 1
ATOM 892 N N . PHE A 1 114 ? 0.082 1.351 8.915 1.00 97.62 114 PHE A N 1
ATOM 893 C CA . PHE A 1 114 ? -0.619 2.602 8.696 1.00 97.62 114 PHE A CA 1
ATOM 894 C C . PHE A 1 114 ? -1.314 3.096 9.960 1.00 97.62 114 PHE A C 1
ATOM 896 O O . PHE A 1 114 ? -1.979 2.335 10.665 1.00 97.62 114 PHE A O 1
ATOM 903 N N . LYS A 1 115 ? -1.203 4.403 10.199 1.00 97.31 115 LYS A N 1
ATOM 904 C CA . LYS A 1 115 ? -1.867 5.128 11.288 1.00 97.31 115 LYS A CA 1
ATOM 905 C C . LYS A 1 115 ? -2.545 6.394 10.770 1.00 97.31 115 LYS A C 1
ATOM 907 O O . LYS A 1 115 ? -2.257 6.860 9.671 1.00 97.31 115 LYS A O 1
ATOM 912 N N . ARG A 1 116 ? -3.421 6.992 11.578 1.00 96.38 116 ARG A N 1
ATOM 913 C CA . ARG A 1 116 ? -4.070 8.280 11.259 1.00 96.38 116 ARG A CA 1
ATOM 914 C C . ARG A 1 116 ? -3.129 9.483 11.356 1.00 96.38 116 ARG A C 1
ATOM 916 O O . ARG A 1 116 ? -3.354 10.498 10.703 1.00 96.38 116 ARG A O 1
ATOM 923 N N . THR A 1 117 ? -2.075 9.368 12.157 1.00 95.62 117 THR A N 1
ATOM 924 C CA . THR A 1 117 ? -1.122 10.450 12.418 1.00 95.62 117 THR A CA 1
ATOM 925 C C . THR A 1 117 ? 0.086 10.334 11.500 1.00 95.62 117 THR A C 1
ATOM 927 O O . THR A 1 117 ? 0.668 9.258 11.369 1.00 95.62 117 THR A O 1
ATOM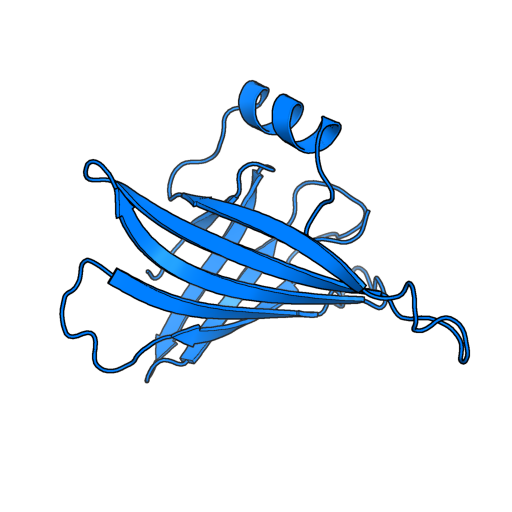 930 N N . ILE A 1 118 ? 0.492 11.454 10.902 1.00 94.50 118 ILE A N 1
ATOM 931 C CA . ILE A 1 118 ? 1.704 11.522 10.085 1.00 94.50 118 ILE A CA 1
ATOM 932 C C . ILE A 1 118 ? 2.946 11.165 10.930 1.00 94.50 118 ILE A C 1
ATOM 934 O O . ILE A 1 118 ? 3.106 11.699 12.034 1.00 94.50 118 ILE A O 1
ATOM 938 N N . PRO A 1 119 ? 3.838 10.275 10.457 1.00 93.44 119 PR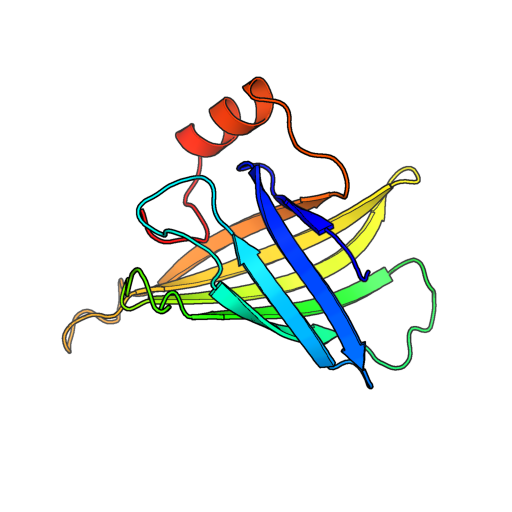O A N 1
ATOM 939 C CA . PRO A 1 119 ? 5.075 9.982 11.169 1.00 93.44 119 PRO A CA 1
ATOM 940 C C . PRO A 1 119 ? 5.999 11.204 11.202 1.00 93.44 119 PRO A C 1
ATOM 942 O O . PRO A 1 119 ? 6.036 12.025 10.286 1.00 93.44 119 PRO A O 1
ATOM 945 N N . THR A 1 120 ? 6.800 11.310 12.262 1.00 93.12 120 THR A N 1
ATOM 946 C CA . THR A 1 120 ? 7.842 12.342 12.338 1.00 93.12 120 THR A CA 1
ATOM 947 C C . THR A 1 120 ? 8.987 12.026 11.373 1.00 93.12 120 THR A C 1
ATOM 949 O O . THR A 1 120 ? 9.255 10.863 11.072 1.00 93.12 120 THR A O 1
ATOM 952 N N . ALA A 1 121 ? 9.741 13.047 10.954 1.00 89.81 121 ALA A N 1
ATOM 953 C CA . ALA A 1 121 ? 10.902 12.865 10.074 1.00 89.81 121 ALA A CA 1
ATOM 954 C C . ALA A 1 121 ? 11.935 11.861 10.628 1.00 89.81 121 ALA A C 1
ATOM 956 O O . ALA A 1 121 ? 12.555 11.122 9.871 1.00 89.81 121 ALA A O 1
ATOM 957 N N . SER A 1 122 ? 12.092 11.793 11.956 1.00 89.50 122 SER A N 1
ATOM 958 C CA . SER A 1 122 ? 12.972 10.817 12.613 1.00 89.50 122 SER A CA 1
ATOM 959 C C . SER A 1 122 ? 12.512 9.372 12.379 1.00 89.50 122 SER A C 1
ATOM 961 O O . SER A 1 122 ? 13.325 8.506 12.050 1.00 89.50 122 SER A O 1
ATOM 963 N N . VAL A 1 123 ? 11.201 9.118 12.484 1.00 88.50 123 VAL A N 1
ATOM 964 C CA . VAL A 1 123 ? 10.609 7.802 12.198 1.00 88.50 123 VAL A CA 1
ATOM 965 C C . VAL A 1 123 ? 10.797 7.453 10.725 1.00 88.50 123 VAL A C 1
ATOM 967 O O . VAL A 1 123 ? 11.334 6.387 10.430 1.00 88.50 123 VAL A O 1
ATOM 970 N N . ILE A 1 124 ? 10.463 8.374 9.817 1.00 88.38 124 ILE A N 1
ATOM 971 C CA . ILE A 1 124 ? 10.618 8.165 8.370 1.00 88.38 124 ILE A CA 1
ATOM 972 C C . ILE A 1 124 ? 12.069 7.790 8.036 1.00 88.38 124 ILE A C 1
ATOM 974 O O . ILE A 1 124 ? 12.322 6.742 7.443 1.00 88.38 124 ILE A O 1
ATOM 978 N N . ASN A 1 125 ? 13.042 8.581 8.496 1.00 86.38 125 ASN A N 1
ATOM 979 C CA . ASN A 1 125 ? 14.461 8.354 8.212 1.00 86.38 125 ASN A CA 1
ATOM 980 C C . ASN A 1 125 ? 14.978 7.014 8.752 1.00 86.38 125 ASN A C 1
ATOM 982 O O . ASN A 1 125 ? 15.845 6.389 8.137 1.00 86.38 125 ASN A O 1
ATOM 986 N N . LYS A 1 126 ? 14.456 6.549 9.892 1.00 87.12 126 LYS A N 1
ATOM 987 C CA . LYS A 1 126 ? 14.798 5.231 10.439 1.00 87.12 126 LYS A CA 1
ATOM 988 C C . LYS A 1 126 ? 14.307 4.100 9.528 1.00 87.12 126 LYS A C 1
ATOM 990 O O . LYS A 1 126 ? 15.024 3.117 9.336 1.00 87.12 126 LYS A O 1
ATOM 995 N N . HIS A 1 127 ? 13.101 4.221 8.978 1.00 84.19 127 HIS A N 1
ATOM 996 C CA . HIS A 1 127 ? 12.485 3.161 8.179 1.00 84.19 127 HIS A CA 1
ATOM 997 C C . HIS A 1 127 ? 12.974 3.137 6.727 1.00 84.19 127 HIS A C 1
ATOM 999 O O . HIS A 1 127 ? 13.318 2.061 6.240 1.00 84.19 127 HIS A O 1
ATOM 1005 N N . VAL A 1 128 ? 13.126 4.298 6.083 1.00 80.94 128 VAL A N 1
ATOM 1006 C CA . VAL A 1 128 ? 13.610 4.404 4.691 1.00 80.94 128 VAL A CA 1
ATOM 1007 C C . VAL A 1 128 ? 14.984 3.747 4.505 1.00 80.94 128 VAL A C 1
ATOM 1009 O O . VAL A 1 128 ? 15.237 3.115 3.487 1.00 80.94 128 VAL A O 1
ATOM 1012 N N . ASN A 1 129 ? 15.865 3.834 5.503 1.00 75.75 129 ASN A N 1
ATOM 1013 C CA . ASN A 1 129 ? 17.228 3.299 5.405 1.00 75.75 129 ASN A CA 1
ATOM 1014 C C . ASN A 1 129 ? 17.366 1.819 5.793 1.00 75.75 129 ASN A C 1
ATOM 1016 O O . ASN A 1 129 ? 18.469 1.278 5.724 1.00 75.75 129 ASN A O 1
ATOM 1020 N N . SER A 1 130 ? 16.300 1.165 6.263 1.00 75.94 130 SER A N 1
ATOM 1021 C CA . SER A 1 130 ? 16.403 -0.169 6.873 1.00 75.94 130 SER A CA 1
ATOM 1022 C C . SER A 1 130 ? 15.565 -1.252 6.202 1.00 75.94 130 SER A C 1
ATOM 1024 O O . SER A 1 130 ? 15.685 -2.416 6.589 1.00 75.94 130 SER A O 1
ATOM 1026 N N . ARG A 1 131 ? 14.707 -0.911 5.231 1.00 77.25 131 ARG A N 1
ATOM 1027 C CA . ARG A 1 131 ? 13.717 -1.845 4.678 1.00 77.25 131 ARG A CA 1
ATOM 1028 C C . ARG A 1 131 ? 13.505 -1.667 3.184 1.00 77.25 131 ARG A C 1
ATOM 1030 O O . ARG A 1 131 ? 13.683 -0.584 2.640 1.00 77.25 131 ARG A O 1
ATOM 1037 N N . SER A 1 132 ? 13.066 -2.749 2.545 1.00 84.00 132 SER A N 1
ATOM 1038 C CA . SER A 1 132 ? 12.409 -2.670 1.243 1.00 84.00 132 SER A CA 1
ATOM 1039 C C . SER A 1 132 ? 11.134 -1.840 1.358 1.00 84.00 132 SER A C 1
ATOM 1041 O O . SER A 1 132 ? 10.473 -1.854 2.398 1.00 84.00 132 SER A O 1
ATOM 1043 N N . VAL A 1 133 ? 10.793 -1.140 0.284 1.00 89.38 133 VAL A N 1
ATOM 1044 C CA . VAL A 1 133 ? 9.635 -0.252 0.225 1.00 89.38 133 VAL A CA 1
ATOM 1045 C C . VAL A 1 133 ? 8.538 -0.840 -0.658 1.00 89.38 133 VAL A C 1
ATOM 1047 O O . VAL A 1 133 ? 8.815 -1.601 -1.585 1.00 89.38 133 VAL A O 1
ATOM 1050 N N . SER A 1 134 ? 7.292 -0.483 -0.362 1.00 90.44 134 SER A N 1
ATOM 1051 C CA . SER A 1 134 ? 6.091 -0.969 -1.050 1.00 90.44 134 SER A CA 1
ATOM 1052 C C . SER A 1 134 ? 5.771 -0.226 -2.352 1.00 90.44 134 SER A C 1
ATOM 1054 O O . SER A 1 134 ? 4.773 -0.518 -3.005 1.00 90.44 134 SER A O 1
ATOM 1056 N N . HIS A 1 135 ? 6.607 0.729 -2.745 1.00 88.19 135 HIS A N 1
ATOM 1057 C CA . HIS A 1 135 ? 6.441 1.593 -3.910 1.00 88.19 135 HIS A CA 1
ATOM 1058 C C . HIS A 1 135 ? 7.730 1.602 -4.748 1.00 88.19 135 HIS A C 1
ATOM 1060 O O . HIS A 1 135 ? 8.796 1.257 -4.233 1.00 88.19 135 HIS A O 1
ATOM 1066 N N . PRO A 1 136 ? 7.667 1.963 -6.039 1.00 83.50 136 PRO A N 1
ATOM 1067 C CA . PRO A 1 136 ? 8.854 2.059 -6.882 1.00 83.50 136 PRO A CA 1
ATOM 1068 C C . PRO A 1 136 ? 9.849 3.090 -6.329 1.00 83.50 136 PRO A C 1
ATOM 1070 O O . PRO A 1 136 ? 9.459 4.142 -5.813 1.00 83.50 136 PRO A O 1
ATOM 1073 N N . LEU A 1 137 ? 11.140 2.750 -6.419 1.00 77.00 137 LEU A N 1
ATOM 1074 C CA . LEU A 1 137 ? 12.269 3.625 -6.086 1.00 77.00 137 LEU A CA 1
ATOM 1075 C C . LEU A 1 137 ? 12.696 4.469 -7.282 1.00 77.00 137 LEU A C 1
ATOM 1077 O O . LEU A 1 137 ? 12.520 4.010 -8.433 1.00 77.00 137 LEU A O 1
#

Solvent-accessible surface area (backbone atoms only — not comparable to full-atom values): 7379 Å² total; per-residue (Å²): 127,72,44,64,29,16,27,53,63,54,25,37,41,36,33,75,42,75,57,94,25,35,35,39,33,35,35,34,53,78,57,61,66,57,59,67,69,24,60,28,44,33,41,40,66,71,80,65,91,46,98,55,54,44,54,36,35,37,37,35,47,46,53,47,101,82,41,72,69,60,32,37,26,39,37,46,34,34,40,34,61,56,98,88,36,68,35,35,47,28,40,32,41,32,38,42,74,62,62,92,91,44,63,93,72,24,63,48,75,50,68,50,49,30,27,73,61,78,54,52,71,70,51,21,59,59,44,64,76,71,53,85,71,78,62,61,98

Mean predicted aligned error: 3.94 Å

Secondary structure (DSSP, 8-state):
--EEEE-TTS-EEEEEEEETTEEEEEEE-SSSS--SEEEEEEEE-SS-SSTTEEEEEEEEEEE-SS-EEEEEEEEEEEEEEETTEEEEEEEEEEEE---TT-GGGSEEEEEEEEESSPPPHHHHHHHHTTS--SS--

Nearest PDB structures (foldseek):
  7cpz-assembly1_A  TM=9.517E-01  e=1.909E-11  Streptomyces sp. H036
  6t1e-assembly1_A  TM=9.355E-01  e=1.069E-11  Streptomyces avidinii
  6fry-assembly1_A  TM=9.343E-01  e=1.320E-11  Streptomyces avidinii
  7cq0-assembly1_A  TM=8.888E-01  e=9.122E-12  Streptomyces sp. H036
  2zsc-assembly1_A  TM=9.099E-01  e=7.937E-11  Pleurotus cornucopiae